Protein AF-A0A0K3BHM8-F1 (afdb_monomer)

Foldseek 3Di:
DPPPLPAQQFCVSFAFPDWDDDDPQKIKTFGPAFHWYQAPPPRDIDTDRIWMDGHVDRGIHDPVVVVCVVVVVVVVPDCVVVVVPDDPPP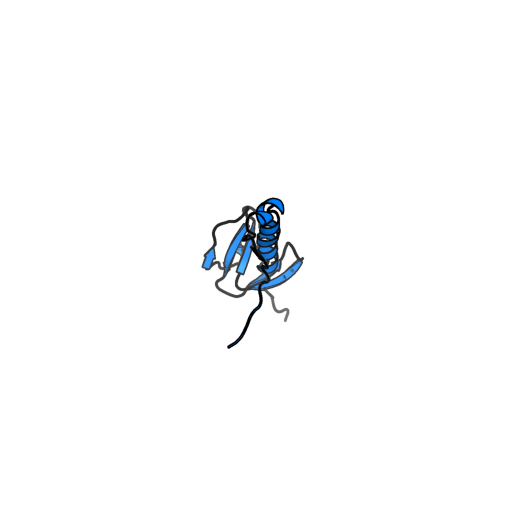PDDDDDDDDDD

Nearest PDB structures (foldseek):
  8jnx-assembly1_A  TM=6.311E-01  e=5.247E+00  Alkalihalophilus pseudofirmus OF4
  8jay-assembly1_D  TM=3.400E-01  e=2.190E+00  Thermoflavifilum thermophilum
  1y71-assembly1_A  TM=2.556E-01  e=2.481E+00  Bacillus cereus

Sequence (101 aa):
MPTNELTATTLADLSVVASHPSWRGFTLHSLVIVAMYRCAACGRSSDSLQVASQEGGEELLCPRCFGHLVRTEQRSLPAWITDHIRPSRTNQSIHSGTSPI

Radius of gyration: 24.78 Å; Cα contacts (8 Å, |Δi|>4): 131; chains: 1; bounding box: 41×62×73 Å

pLDDT: mean 77.86, std 19.43, range [39.06, 97.0]

Secondary structure (DSSP, 8-state):
-------B-SGGGS-EEEEPPPBTTEEEEEEEEEEEEE-TTT--EEEEEEEEEETT---EE-HHHHHHHHHHHHTTS-HHHHGGG----------------

Solvent-accessible surface area (backbone atoms only — not comparable to full-atom values): 6347 Å² total; per-residue (Å²): 130,83,77,81,75,74,58,39,73,38,68,89,72,51,62,69,73,47,74,49,84,68,55,99,56,31,31,46,32,34,38,75,55,75,41,41,29,56,17,67,85,78,68,45,78,43,77,34,46,47,40,28,35,38,73,99,53,56,52,35,30,40,56,66,60,50,51,47,60,61,49,58,56,70,63,66,60,59,72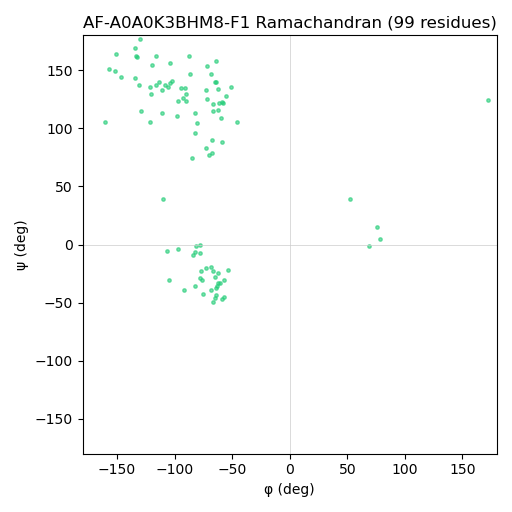,76,67,61,65,75,72,56,80,82,78,81,78,78,84,74,91,75,89,86,84,86,134

Structure (mmCIF, N/CA/C/O backbone):
data_AF-A0A0K3BHM8-F1
#
_entry.id   AF-A0A0K3BHM8-F1
#
loop_
_atom_site.group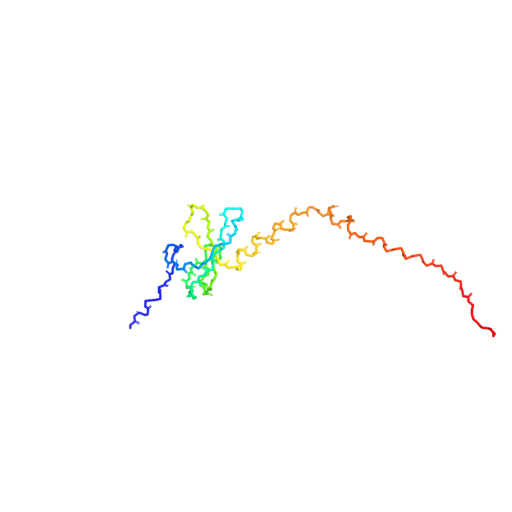_PDB
_atom_site.id
_atom_site.type_symbol
_atom_site.label_atom_id
_atom_site.label_alt_id
_atom_site.label_comp_id
_atom_site.label_asym_id
_atom_site.label_entity_id
_atom_site.label_seq_id
_atom_site.pdbx_PDB_ins_code
_atom_site.Cartn_x
_atom_site.Cartn_y
_atom_site.Cartn_z
_atom_site.occupancy
_atom_site.B_iso_or_equiv
_atom_site.auth_seq_id
_atom_site.auth_comp_id
_atom_site.auth_asym_id
_atom_site.auth_atom_id
_atom_site.pdbx_PDB_model_num
ATOM 1 N N . MET A 1 1 ? -3.620 -30.293 6.690 1.00 39.06 1 MET A N 1
ATOM 2 C CA . MET A 1 1 ? -2.468 -29.372 6.636 1.00 39.06 1 MET A CA 1
ATOM 3 C C . MET A 1 1 ? -3.055 -27.975 6.558 1.00 39.06 1 MET A C 1
ATOM 5 O O . MET A 1 1 ? -3.700 -27.721 5.548 1.00 39.06 1 MET A O 1
ATOM 9 N N . PRO A 1 2 ? -2.988 -27.117 7.592 1.00 44.03 2 PRO A N 1
ATOM 10 C CA . PRO A 1 2 ? -3.359 -25.729 7.380 1.00 44.03 2 PRO A CA 1
ATOM 11 C C . PRO A 1 2 ? -2.297 -25.166 6.439 1.00 44.03 2 PRO A C 1
ATOM 13 O O . PRO A 1 2 ? -1.107 -25.175 6.753 1.00 44.03 2 PRO A O 1
ATOM 16 N N . THR A 1 3 ? -2.706 -24.792 5.235 1.00 46.91 3 THR A N 1
ATOM 17 C CA . THR A 1 3 ? -1.875 -23.978 4.360 1.00 46.91 3 THR A CA 1
ATOM 18 C C . THR A 1 3 ? -1.631 -22.700 5.145 1.00 46.91 3 THR A C 1
ATOM 20 O O . THR A 1 3 ? -2.572 -21.967 5.434 1.00 46.91 3 THR A O 1
ATOM 23 N N . ASN A 1 4 ? -0.401 -22.506 5.613 1.00 47.44 4 ASN A N 1
ATOM 24 C CA . ASN A 1 4 ? 0.021 -21.288 6.287 1.00 47.44 4 ASN A CA 1
ATOM 25 C C . ASN A 1 4 ? 0.001 -20.185 5.216 1.00 47.44 4 ASN A C 1
ATOM 27 O O . ASN A 1 4 ? 1.021 -19.890 4.596 1.00 47.44 4 ASN A O 1
ATOM 31 N N . GLU A 1 5 ? -1.185 -19.664 4.902 1.00 58.00 5 GLU A N 1
ATOM 32 C CA . GLU A 1 5 ? -1.358 -18.516 4.022 1.00 58.00 5 GLU A CA 1
ATOM 33 C C . GLU A 1 5 ? -0.778 -17.317 4.772 1.00 58.00 5 GLU A C 1
ATOM 35 O O . GLU A 1 5 ? -1.448 -16.688 5.591 1.00 58.00 5 GLU A O 1
ATOM 40 N N . LEU A 1 6 ? 0.520 -17.080 4.567 1.00 64.62 6 LEU A N 1
ATOM 41 C CA . LEU A 1 6 ? 1.265 -15.945 5.103 1.00 64.62 6 LEU A CA 1
ATOM 42 C C . LEU A 1 6 ? 0.609 -14.660 4.593 1.00 64.62 6 LEU A C 1
ATOM 44 O O . LEU A 1 6 ? 0.939 -14.145 3.527 1.00 64.62 6 LEU A O 1
ATOM 48 N N . THR A 1 7 ? -0.372 -14.181 5.348 1.00 76.50 7 THR A N 1
ATOM 49 C CA . THR A 1 7 ? -1.011 -12.895 5.111 1.00 76.50 7 THR A CA 1
ATOM 50 C C . THR A 1 7 ? -0.109 -11.845 5.735 1.00 76.50 7 THR A C 1
ATOM 52 O O . THR A 1 7 ? 0.055 -11.814 6.955 1.00 76.50 7 THR A O 1
ATOM 55 N N . ALA A 1 8 ? 0.497 -11.007 4.902 1.00 78.38 8 ALA A N 1
ATOM 56 C CA . ALA A 1 8 ? 1.264 -9.868 5.373 1.00 78.38 8 ALA A CA 1
ATOM 57 C C . ALA A 1 8 ? 0.340 -8.921 6.141 1.00 78.38 8 ALA A C 1
ATOM 59 O O . ALA A 1 8 ? -0.777 -8.620 5.699 1.00 78.38 8 ALA A O 1
ATOM 60 N N . THR A 1 9 ? 0.809 -8.478 7.304 1.00 79.00 9 THR A N 1
ATOM 61 C CA . THR A 1 9 ? 0.027 -7.606 8.188 1.00 79.00 9 THR A CA 1
ATOM 62 C C . THR A 1 9 ? 0.548 -6.177 8.113 1.00 79.00 9 THR A C 1
ATOM 64 O O . THR A 1 9 ? -0.238 -5.240 8.220 1.00 79.00 9 THR A O 1
ATOM 67 N N . THR A 1 10 ? 1.848 -6.019 7.853 1.00 86.88 10 THR A N 1
ATOM 68 C CA . THR A 1 10 ? 2.540 -4.730 7.811 1.00 86.88 10 THR A CA 1
ATOM 69 C C . THR A 1 10 ? 3.457 -4.626 6.591 1.00 86.88 10 THR A C 1
ATOM 71 O O . THR A 1 10 ? 3.731 -5.611 5.903 1.00 86.88 10 THR A O 1
ATOM 74 N N . LEU A 1 11 ? 3.974 -3.425 6.315 1.00 88.56 11 LEU A N 1
ATOM 75 C CA . LEU A 1 11 ? 4.931 -3.220 5.221 1.00 88.56 11 LEU A CA 1
ATOM 76 C C . LEU A 1 11 ? 6.262 -3.954 5.464 1.00 88.56 11 LEU A C 1
ATOM 78 O O . LEU A 1 11 ? 6.921 -4.335 4.501 1.00 88.56 11 LEU A O 1
ATOM 82 N N . ALA A 1 12 ? 6.646 -4.176 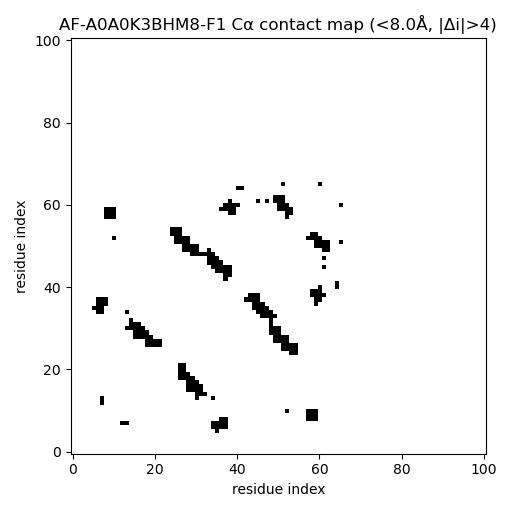6.725 1.00 88.56 12 ALA A N 1
ATOM 83 C CA . ALA A 1 12 ? 7.889 -4.863 7.083 1.00 88.56 12 ALA A CA 1
ATOM 84 C C . ALA A 1 12 ? 7.895 -6.345 6.666 1.00 88.56 12 ALA A C 1
ATOM 86 O O . ALA A 1 12 ? 8.961 -6.919 6.452 1.00 88.56 12 ALA A O 1
ATOM 87 N N . ASP A 1 13 ? 6.713 -6.939 6.488 1.00 86.12 13 ASP A N 1
ATOM 88 C CA . ASP A 1 13 ? 6.547 -8.315 6.007 1.00 86.12 13 ASP A CA 1
ATOM 89 C C . ASP A 1 13 ? 6.738 -8.431 4.481 1.00 86.12 13 ASP A C 1
ATOM 91 O O . ASP A 1 13 ? 6.725 -9.530 3.922 1.00 86.12 13 ASP A O 1
ATOM 95 N N . LEU A 1 14 ? 6.872 -7.298 3.781 1.00 89.56 14 LEU A N 1
ATOM 96 C CA . LEU A 1 14 ? 6.845 -7.220 2.328 1.00 89.56 14 LEU A CA 1
ATOM 97 C C . LEU A 1 14 ? 8.215 -6.869 1.752 1.00 89.56 14 LEU A C 1
ATOM 99 O O . LEU A 1 14 ? 8.873 -5.910 2.145 1.00 89.56 14 LEU A O 1
ATOM 103 N N . SER A 1 15 ? 8.622 -7.617 0.728 1.00 92.75 15 SER A N 1
ATOM 104 C CA . SER A 1 15 ? 9.815 -7.285 -0.052 1.00 92.75 15 SER A CA 1
ATOM 105 C C . SER A 1 15 ? 9.480 -6.202 -1.080 1.00 92.75 15 SER A C 1
ATOM 107 O O . SER A 1 15 ? 8.834 -6.482 -2.093 1.00 92.75 15 SER A O 1
ATOM 109 N N . VAL A 1 16 ? 9.909 -4.967 -0.814 1.00 94.56 16 VAL A N 1
ATOM 110 C CA . VAL A 1 16 ? 9.674 -3.790 -1.667 1.00 94.56 16 VAL A CA 1
ATOM 111 C C . VAL A 1 16 ? 10.803 -3.628 -2.691 1.00 94.56 16 VAL A C 1
ATOM 113 O O . VAL A 1 16 ? 11.976 -3.615 -2.332 1.00 94.56 16 VAL A O 1
ATOM 116 N N . VAL A 1 17 ? 10.446 -3.468 -3.969 1.00 96.44 17 VAL A N 1
ATOM 117 C CA . VAL A 1 17 ? 11.383 -3.167 -5.074 1.00 96.44 17 VAL A CA 1
ATOM 118 C C . VAL A 1 17 ? 11.519 -1.666 -5.290 1.00 96.44 17 VAL A C 1
ATOM 120 O O . VAL A 1 17 ? 12.602 -1.172 -5.591 1.00 96.44 17 VAL A O 1
ATOM 123 N N . ALA A 1 18 ? 10.411 -0.935 -5.177 1.00 96.00 18 ALA A N 1
ATOM 124 C CA . ALA A 1 18 ? 10.386 0.500 -5.411 1.00 96.00 18 ALA A CA 1
ATOM 125 C C . ALA A 1 18 ? 9.290 1.167 -4.583 1.00 96.00 18 ALA A C 1
ATOM 127 O O . ALA A 1 18 ? 8.228 0.587 -4.356 1.00 96.00 18 ALA A O 1
ATOM 128 N N . SER A 1 19 ? 9.531 2.416 -4.201 1.00 96.06 19 SER A N 1
ATOM 129 C CA . SER A 1 19 ? 8.562 3.282 -3.533 1.00 96.06 19 SER A CA 1
ATOM 130 C C . SER A 1 19 ? 8.367 4.535 -4.377 1.00 96.06 19 SER A C 1
ATOM 132 O O . SER A 1 19 ? 9.335 5.109 -4.874 1.00 96.06 19 SER A O 1
ATOM 134 N N . HIS A 1 20 ? 7.118 4.946 -4.559 1.00 93.12 20 HIS A N 1
ATOM 135 C CA . HIS A 1 20 ? 6.775 6.157 -5.303 1.00 93.12 20 HIS A CA 1
ATOM 136 C C . HIS A 1 20 ? 6.784 7.377 -4.371 1.00 93.12 20 HIS A C 1
ATOM 138 O O . HIS A 1 20 ? 6.708 7.199 -3.156 1.00 93.12 20 HIS A O 1
ATOM 144 N N . PRO A 1 21 ? 6.860 8.612 -4.902 1.00 92.00 21 PRO A N 1
ATOM 145 C CA . PRO A 1 21 ? 6.737 9.815 -4.085 1.00 92.00 21 PRO A CA 1
ATOM 146 C C . PRO A 1 21 ? 5.486 9.767 -3.208 1.00 92.00 21 PRO A C 1
ATOM 148 O O . PRO A 1 21 ? 4.413 9.377 -3.683 1.00 92.00 21 PRO A O 1
ATOM 151 N N . SER A 1 22 ? 5.629 10.151 -1.940 1.00 91.12 22 SER A N 1
ATOM 152 C CA . SER A 1 22 ? 4.502 10.123 -1.023 1.00 91.12 22 SER A CA 1
ATOM 153 C C . SER A 1 22 ? 3.458 11.170 -1.402 1.00 91.12 22 SER A C 1
ATOM 155 O O . SER A 1 22 ? 3.748 12.248 -1.930 1.00 91.12 22 SER A O 1
ATOM 157 N N . TRP A 1 23 ? 2.201 10.828 -1.160 1.00 88.56 23 TRP A N 1
ATOM 158 C CA . TRP A 1 23 ? 1.051 11.676 -1.404 1.00 88.56 23 TRP A CA 1
ATOM 159 C C . TRP A 1 23 ? 0.201 11.705 -0.142 1.00 88.56 23 TRP A C 1
ATOM 161 O O . TRP A 1 23 ? -0.346 10.683 0.265 1.00 88.56 23 TRP A O 1
ATOM 171 N N . ARG A 1 24 ? 0.102 12.883 0.491 1.00 88.12 24 ARG A N 1
ATOM 172 C CA . ARG A 1 24 ? -0.700 13.101 1.713 1.00 88.12 24 ARG A CA 1
ATOM 173 C C . ARG A 1 24 ? -0.385 12.102 2.840 1.00 88.12 24 ARG A C 1
ATOM 175 O O . ARG A 1 24 ? -1.288 11.652 3.534 1.00 88.12 24 ARG A O 1
ATOM 182 N N . GLY A 1 25 ? 0.892 11.765 3.012 1.00 91.06 25 GLY A N 1
ATOM 183 C CA . GLY A 1 25 ? 1.322 10.799 4.022 1.00 91.06 25 GLY A CA 1
ATOM 184 C C . GLY A 1 25 ? 1.035 9.344 3.650 1.00 91.06 25 GLY A C 1
ATOM 185 O O . GLY A 1 25 ? 1.095 8.488 4.519 1.00 91.06 25 GLY A O 1
ATOM 186 N N . PHE A 1 26 ? 0.720 9.042 2.386 1.00 93.00 26 PHE A N 1
ATOM 187 C CA . PHE A 1 26 ? 0.661 7.678 1.866 1.00 93.00 26 PHE A CA 1
ATOM 188 C C . PHE A 1 26 ? 1.752 7.443 0.831 1.00 93.00 26 PHE A C 1
ATOM 190 O O . PHE A 1 26 ? 1.978 8.282 -0.040 1.00 93.00 26 PHE A O 1
ATOM 197 N N . THR A 1 27 ? 2.373 6.271 0.872 1.00 95.44 27 THR A N 1
ATOM 198 C CA . THR A 1 27 ? 3.386 5.860 -0.104 1.00 95.44 27 THR A CA 1
ATOM 199 C C . THR A 1 27 ? 2.932 4.596 -0.814 1.00 95.44 27 THR A C 1
ATOM 201 O O . THR A 1 27 ? 2.550 3.623 -0.168 1.00 95.44 27 THR A O 1
ATOM 204 N N . LEU A 1 28 ? 2.968 4.598 -2.150 1.00 96.06 28 LEU A N 1
ATOM 205 C CA . LEU A 1 28 ? 2.695 3.406 -2.952 1.00 96.06 28 LEU A CA 1
ATOM 206 C C . LEU A 1 28 ? 3.996 2.635 -3.194 1.00 96.06 28 LEU A C 1
ATOM 208 O O . LEU A 1 28 ? 4.942 3.163 -3.786 1.00 96.06 28 LEU A O 1
ATOM 212 N N . HIS A 1 29 ? 4.014 1.371 -2.798 1.00 96.44 29 HIS A N 1
ATOM 213 C CA . HIS A 1 29 ? 5.144 0.462 -2.934 1.00 96.44 29 HIS A CA 1
ATOM 214 C C . HIS A 1 29 ? 4.866 -0.585 -4.012 1.00 96.44 29 HIS A C 1
ATOM 216 O O . HIS A 1 29 ? 3.772 -1.152 -4.072 1.00 96.44 29 HIS A O 1
ATOM 222 N N . SER A 1 30 ? 5.871 -0.858 -4.839 1.00 97.00 30 SER A N 1
ATOM 223 C CA . SER A 1 30 ? 5.925 -2.018 -5.730 1.00 97.00 30 SER A CA 1
ATOM 224 C C . SER A 1 30 ? 6.681 -3.148 -5.040 1.00 97.00 30 SER A C 1
ATOM 226 O O . SER A 1 30 ? 7.747 -2.922 -4.467 1.00 97.00 30 SER A O 1
ATOM 228 N N . LEU A 1 31 ? 6.146 -4.361 -5.112 1.00 95.81 31 LEU A N 1
ATOM 229 C CA . LEU A 1 31 ? 6.645 -5.544 -4.415 1.00 95.81 31 LEU A CA 1
ATOM 230 C C . LEU A 1 31 ? 7.403 -6.481 -5.362 1.00 95.81 31 LEU A C 1
ATOM 232 O O . LEU A 1 31 ? 7.169 -6.474 -6.570 1.00 95.81 31 LEU A O 1
ATOM 236 N N . VAL A 1 32 ? 8.297 -7.307 -4.806 1.00 95.62 32 VAL A N 1
ATOM 237 C CA . VAL A 1 32 ? 9.056 -8.322 -5.567 1.00 95.62 32 VAL A CA 1
ATOM 238 C C . VAL A 1 32 ? 8.132 -9.437 -6.066 1.00 95.62 32 VAL A C 1
ATOM 240 O O . VAL A 1 32 ? 8.287 -9.927 -7.182 1.00 95.62 32 VAL A O 1
ATOM 243 N N . ILE A 1 33 ? 7.173 -9.839 -5.231 1.00 92.69 33 ILE A N 1
ATOM 244 C CA . ILE A 1 33 ? 6.212 -10.914 -5.493 1.00 92.69 33 ILE A CA 1
ATOM 245 C C . ILE A 1 33 ? 4.802 -10.464 -5.124 1.00 92.69 33 ILE A C 1
ATOM 247 O O . ILE A 1 33 ? 4.621 -9.492 -4.388 1.00 92.69 33 ILE A O 1
ATOM 251 N N . VAL A 1 34 ? 3.797 -11.175 -5.642 1.00 92.69 34 VAL A N 1
ATOM 252 C CA . VAL A 1 34 ? 2.398 -10.955 -5.261 1.00 92.69 34 VAL A CA 1
ATOM 253 C C . VAL A 1 34 ? 2.270 -11.229 -3.767 1.00 92.69 34 VAL A C 1
ATOM 255 O O . VAL A 1 34 ? 2.569 -12.332 -3.314 1.00 92.69 34 VAL A O 1
ATOM 258 N N . ALA A 1 35 ? 1.823 -10.229 -3.014 1.00 90.69 35 ALA A N 1
ATOM 259 C CA . ALA A 1 35 ? 1.575 -10.368 -1.590 1.00 90.69 35 ALA A CA 1
ATOM 260 C C . ALA A 1 35 ? 0.080 -10.464 -1.311 1.00 90.69 35 ALA A C 1
ATOM 262 O O . ALA A 1 35 ? -0.711 -9.715 -1.890 1.00 90.69 35 ALA A O 1
ATOM 263 N N . MET A 1 36 ? -0.277 -11.354 -0.387 1.00 92.88 36 MET A N 1
ATOM 264 C CA . MET A 1 36 ? -1.601 -11.411 0.217 1.00 92.88 36 MET A CA 1
ATOM 265 C C . MET A 1 36 ? -1.607 -10.591 1.504 1.00 92.88 36 MET A C 1
ATOM 267 O O . MET A 1 36 ? -0.780 -10.814 2.382 1.00 92.88 36 MET A O 1
ATOM 271 N N . TYR A 1 37 ? -2.534 -9.648 1.625 1.00 91.62 37 TYR A N 1
ATOM 272 C CA . TYR A 1 37 ? -2.701 -8.812 2.817 1.00 91.62 37 TYR A CA 1
ATOM 273 C C . TYR A 1 37 ? -4.158 -8.383 2.968 1.00 91.62 37 TYR A C 1
ATOM 275 O O . TYR A 1 37 ? -4.949 -8.457 2.023 1.00 91.62 37 TYR A O 1
ATOM 283 N N . ARG A 1 38 ? -4.532 -7.902 4.155 1.00 93.81 38 ARG A N 1
ATOM 284 C CA . ARG A 1 38 ? -5.866 -7.344 4.403 1.00 93.81 38 ARG A CA 1
ATOM 285 C C . ARG A 1 38 ? -5.823 -5.825 4.288 1.00 93.81 38 ARG A C 1
ATOM 287 O O . ARG A 1 38 ? -5.052 -5.171 4.976 1.00 93.81 38 ARG A O 1
ATOM 294 N N . CYS A 1 39 ? -6.656 -5.258 3.421 1.00 94.62 39 CYS A N 1
ATOM 295 C CA . CYS A 1 39 ? -6.741 -3.809 3.262 1.00 94.62 39 CYS A CA 1
ATOM 296 C C . CYS A 1 39 ? -7.434 -3.175 4.477 1.00 94.62 39 CYS A C 1
ATOM 298 O O . CYS A 1 39 ? -8.581 -3.525 4.766 1.00 94.62 39 CYS A O 1
ATOM 300 N N . ALA A 1 40 ? -6.790 -2.207 5.131 1.00 93.50 40 ALA A N 1
ATOM 301 C CA . ALA A 1 40 ? -7.350 -1.500 6.285 1.00 93.50 40 ALA A CA 1
ATOM 302 C C . ALA A 1 40 ? -8.619 -0.696 5.931 1.00 93.50 40 ALA A C 1
ATOM 304 O O . ALA A 1 40 ? -9.576 -0.682 6.698 1.00 93.50 40 ALA A O 1
ATOM 305 N N . ALA A 1 41 ? -8.689 -0.106 4.729 1.00 93.44 41 ALA A N 1
ATOM 306 C CA . ALA A 1 41 ? -9.834 0.718 4.327 1.00 93.44 41 ALA A CA 1
ATOM 307 C C . ALA A 1 41 ? -11.094 -0.084 3.963 1.00 93.44 41 ALA A C 1
ATOM 309 O O . ALA A 1 41 ? -12.200 0.317 4.310 1.00 93.44 41 ALA A O 1
ATOM 310 N N . CYS A 1 42 ? -10.965 -1.187 3.216 1.00 95.19 42 CYS A N 1
ATOM 311 C CA . CYS A 1 42 ? -12.132 -1.957 2.756 1.00 95.19 42 CYS A CA 1
ATOM 312 C C . CYS A 1 42 ? -12.324 -3.293 3.480 1.00 95.19 42 CYS A C 1
ATOM 314 O O . CYS A 1 42 ? -13.306 -3.989 3.217 1.00 95.19 42 CYS A O 1
ATOM 316 N N . GLY A 1 43 ? -11.386 -3.681 4.347 1.00 93.69 43 GLY A N 1
ATOM 317 C CA . GLY A 1 43 ? -11.423 -4.907 5.144 1.00 93.69 43 GLY A CA 1
ATOM 318 C C . GLY A 1 43 ? -11.261 -6.209 4.352 1.00 93.69 43 GLY A C 1
ATOM 319 O O . GLY A 1 43 ? -11.280 -7.282 4.960 1.00 93.69 43 GLY A O 1
ATOM 320 N N . ARG A 1 44 ? -11.121 -6.139 3.021 1.00 93.56 44 ARG A N 1
ATOM 321 C CA . ARG A 1 44 ? -10.995 -7.301 2.126 1.00 93.56 44 ARG A CA 1
ATOM 322 C C . ARG A 1 44 ? -9.541 -7.750 2.014 1.00 93.56 44 ARG A C 1
ATOM 324 O O . ARG A 1 44 ? -8.635 -6.916 2.016 1.00 93.56 44 ARG A O 1
ATOM 331 N N . SER A 1 45 ? -9.343 -9.056 1.857 1.00 92.62 45 SER A N 1
ATOM 332 C CA . SER A 1 45 ? -8.061 -9.610 1.422 1.00 92.62 45 SER A CA 1
ATOM 333 C C . SER A 1 45 ? -7.756 -9.157 -0.006 1.00 92.62 45 SER A C 1
ATOM 335 O O . SER A 1 45 ? -8.657 -9.082 -0.845 1.00 92.62 45 SER A O 1
ATOM 337 N N . SER A 1 46 ? -6.497 -8.828 -0.261 1.00 92.56 46 SER A N 1
ATOM 338 C CA . SER A 1 46 ? -5.980 -8.387 -1.550 1.00 92.56 46 SER A CA 1
ATOM 339 C C . SER A 1 46 ? -4.730 -9.183 -1.883 1.00 92.56 46 SER A C 1
ATOM 341 O O . SER A 1 46 ? -3.862 -9.335 -1.029 1.00 92.56 46 SER A O 1
ATOM 343 N N . ASP A 1 47 ? -4.623 -9.61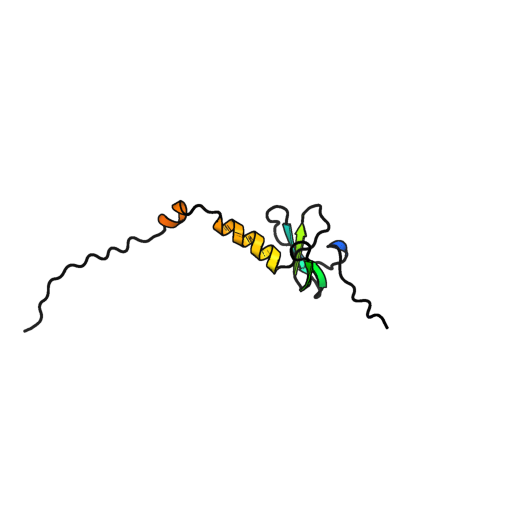6 -3.133 1.00 94.12 47 ASP A N 1
ATOM 344 C CA . ASP A 1 47 ? -3.439 -10.202 -3.748 1.00 94.12 47 ASP A CA 1
ATOM 345 C C . ASP A 1 47 ? -2.898 -9.223 -4.800 1.00 94.12 47 ASP A C 1
ATOM 347 O O . ASP A 1 47 ? -3.578 -8.871 -5.763 1.00 94.12 47 ASP A O 1
ATOM 351 N N . SER A 1 48 ? -1.712 -8.656 -4.577 1.00 94.19 48 SER A N 1
ATOM 352 C CA . SER A 1 48 ? -1.209 -7.599 -5.463 1.00 94.19 48 SER A CA 1
ATOM 353 C C . SER A 1 48 ? 0.310 -7.461 -5.419 1.00 94.19 48 SER A C 1
ATOM 355 O O . SER A 1 48 ? 0.938 -7.704 -4.394 1.00 94.19 48 SER A O 1
ATOM 357 N N . LEU A 1 49 ? 0.889 -7.005 -6.535 1.00 96.38 49 LEU A N 1
ATOM 358 C CA . LEU A 1 49 ? 2.283 -6.541 -6.632 1.00 96.38 49 LEU A CA 1
ATOM 359 C C . LEU A 1 49 ? 2.465 -5.100 -6.139 1.00 96.38 49 LEU A C 1
ATOM 361 O O . LEU A 1 49 ? 3.564 -4.557 -6.183 1.00 96.38 49 LEU A O 1
ATOM 365 N N . GLN A 1 50 ? 1.383 -4.457 -5.716 1.00 96.38 50 GLN A N 1
ATOM 366 C CA . GLN A 1 50 ? 1.385 -3.095 -5.209 1.00 96.38 50 GLN A CA 1
ATOM 367 C C . GLN A 1 50 ? 0.569 -2.990 -3.928 1.00 96.38 50 GLN A C 1
ATOM 369 O O . GLN A 1 50 ? -0.498 -3.607 -3.798 1.00 96.38 50 GLN A O 1
ATOM 374 N N . VAL A 1 51 ? 1.049 -2.152 -3.020 1.00 96.12 51 VAL A N 1
ATOM 375 C CA . VAL A 1 51 ? 0.401 -1.833 -1.748 1.00 96.12 51 VAL A CA 1
ATOM 376 C C . VAL A 1 51 ? 0.700 -0.385 -1.391 1.00 96.12 51 VAL A C 1
ATOM 378 O O . VAL A 1 51 ? 1.786 0.111 -1.683 1.00 96.12 51 VAL A O 1
ATOM 381 N N . ALA A 1 52 ? -0.253 0.309 -0.785 1.00 96.56 52 ALA A N 1
ATOM 382 C CA . ALA A 1 52 ? -0.003 1.617 -0.198 1.00 96.56 52 ALA A CA 1
ATOM 383 C C . ALA A 1 52 ? 0.127 1.490 1.322 1.00 96.56 52 ALA A C 1
ATOM 385 O O . ALA A 1 52 ? -0.609 0.722 1.934 1.00 96.56 52 ALA A O 1
ATOM 386 N N . SER A 1 53 ? 1.048 2.238 1.916 1.00 94.94 53 SER A N 1
ATOM 387 C CA . SER A 1 53 ? 1.221 2.341 3.368 1.00 94.94 53 SER A CA 1
ATOM 388 C C . SER A 1 53 ? 1.036 3.788 3.817 1.00 94.94 53 SER A C 1
ATOM 390 O O . SER A 1 53 ? 1.222 4.711 3.017 1.00 94.94 53 SER A O 1
ATOM 392 N N . GLN A 1 54 ? 0.653 3.988 5.077 1.00 92.19 54 GLN A N 1
ATOM 393 C CA . GLN A 1 54 ? 0.623 5.311 5.698 1.00 92.19 54 GLN A CA 1
ATOM 394 C C . GLN A 1 54 ? 1.966 5.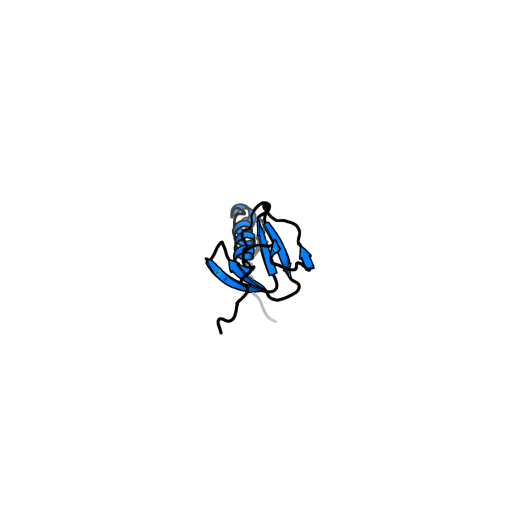606 6.380 1.00 92.19 54 GLN A C 1
ATOM 396 O O . GLN A 1 54 ? 2.504 4.767 7.098 1.00 92.19 54 GLN A O 1
ATOM 401 N N . GLU A 1 55 ? 2.504 6.807 6.189 1.00 87.81 55 GLU A N 1
ATOM 402 C CA . GLU A 1 55 ? 3.702 7.276 6.883 1.00 87.81 55 GLU A CA 1
ATOM 403 C C . GLU A 1 55 ? 3.474 7.242 8.402 1.00 87.81 55 GLU A C 1
ATOM 405 O O . GLU A 1 55 ? 2.545 7.861 8.922 1.00 87.81 55 GLU A O 1
ATOM 410 N N . GLY A 1 56 ? 4.323 6.497 9.112 1.00 81.00 56 GLY A N 1
ATOM 411 C CA . GLY A 1 56 ? 4.223 6.321 10.564 1.00 81.00 56 GLY A CA 1
ATOM 412 C C . GLY A 1 56 ? 3.154 5.325 11.027 1.00 81.00 56 GLY A C 1
ATOM 413 O O . GLY A 1 56 ? 2.968 5.183 12.233 1.00 81.00 56 GLY A O 1
ATOM 414 N N . GLY A 1 57 ? 2.472 4.636 10.105 1.00 83.06 57 GLY A N 1
ATOM 415 C CA . GLY A 1 57 ? 1.505 3.581 10.404 1.00 83.06 57 GLY A CA 1
ATOM 416 C C . GLY A 1 57 ? 1.934 2.215 9.868 1.00 83.06 57 GLY A C 1
ATOM 417 O O . GLY A 1 57 ? 2.778 2.104 8.981 1.00 83.06 57 GLY A O 1
ATOM 418 N N . GLU A 1 58 ? 1.315 1.161 10.395 1.00 84.38 58 GLU A N 1
ATOM 419 C CA . GLU A 1 58 ? 1.501 -0.218 9.915 1.00 84.38 58 GLU A CA 1
ATOM 420 C C . GLU A 1 58 ? 0.395 -0.657 8.944 1.00 84.38 58 GLU A C 1
ATOM 422 O O . GLU A 1 58 ? 0.436 -1.752 8.385 1.00 84.38 58 GLU A O 1
ATOM 427 N N . GLU A 1 59 ? -0.597 0.206 8.727 1.00 89.88 59 GLU A N 1
ATOM 428 C CA . GLU A 1 59 ? -1.769 -0.103 7.924 1.00 89.88 59 GLU A CA 1
ATOM 429 C C . GLU A 1 59 ? -1.445 -0.165 6.429 1.00 89.88 59 GLU A C 1
ATOM 431 O O . GLU A 1 59 ? -0.818 0.728 5.850 1.00 89.88 59 GLU A O 1
ATOM 436 N N . LEU A 1 60 ? -1.945 -1.225 5.791 1.00 94.25 60 LEU A N 1
ATOM 437 C CA . LEU A 1 60 ? -1.811 -1.464 4.361 1.00 94.25 60 LEU A CA 1
ATOM 438 C C . LEU A 1 60 ? -3.127 -1.194 3.631 1.00 94.25 60 LEU A C 1
ATOM 440 O O . LEU A 1 60 ? -4.205 -1.643 4.031 1.00 94.25 60 LEU A O 1
ATOM 444 N N . LEU A 1 61 ? -3.036 -0.507 2.499 1.00 95.44 61 LEU A N 1
ATOM 445 C CA . LEU A 1 61 ? -4.148 -0.194 1.613 1.00 95.44 61 LEU A CA 1
ATOM 446 C C . LEU A 1 61 ? -3.961 -0.858 0.252 1.00 95.44 61 LEU A C 1
ATOM 448 O O . LEU A 1 61 ? -2.885 -0.819 -0.344 1.00 95.44 61 LEU A O 1
ATOM 452 N N . CYS A 1 62 ? -5.045 -1.419 -0.285 1.00 95.88 62 CYS A N 1
ATOM 453 C CA . CYS A 1 62 ? -5.016 -1.971 -1.632 1.00 95.88 62 CYS A CA 1
ATOM 454 C C . CYS A 1 62 ? -4.948 -0.861 -2.700 1.00 95.88 62 CYS A C 1
ATOM 456 O O . CYS A 1 62 ? -5.477 0.237 -2.479 1.00 95.88 62 CYS A O 1
ATOM 458 N N . PRO A 1 63 ? -4.385 -1.134 -3.897 1.00 94.44 63 PRO A N 1
ATOM 459 C CA . PRO A 1 63 ? -4.238 -0.133 -4.956 1.00 94.44 63 PRO A CA 1
ATOM 460 C C . PRO A 1 63 ? -5.558 0.511 -5.376 1.00 94.44 63 PRO A C 1
ATOM 462 O O . PRO A 1 63 ? -5.588 1.677 -5.759 1.00 94.44 63 PRO A O 1
ATOM 465 N N . ARG A 1 64 ? -6.674 -0.228 -5.275 1.00 95.19 64 ARG A N 1
ATOM 466 C CA . ARG A 1 64 ? -8.012 0.306 -5.568 1.00 95.19 64 ARG A CA 1
ATOM 467 C C . ARG A 1 64 ? -8.417 1.377 -4.558 1.00 95.19 64 ARG A C 1
ATOM 469 O O . ARG A 1 64 ? -8.827 2.457 -4.968 1.00 95.19 64 ARG A O 1
ATOM 476 N N . CYS A 1 65 ? -8.287 1.101 -3.260 1.00 94.88 65 CYS A N 1
ATOM 477 C CA . CYS A 1 65 ? -8.605 2.067 -2.205 1.00 94.88 65 CYS A CA 1
ATOM 478 C C . CYS A 1 65 ? -7.681 3.286 -2.274 1.00 94.88 65 CYS A C 1
ATOM 480 O O . CYS A 1 65 ? -8.172 4.411 -2.239 1.00 94.88 65 CYS A O 1
ATOM 482 N N . PHE A 1 66 ? -6.379 3.075 -2.477 1.00 94.38 66 PHE A N 1
ATOM 483 C CA . PHE A 1 66 ? -5.435 4.169 -2.703 1.00 94.38 66 PHE A CA 1
ATOM 484 C C . PHE A 1 66 ? -5.815 5.015 -3.931 1.00 94.38 66 PHE A C 1
ATOM 486 O O . PHE A 1 66 ? -5.915 6.236 -3.847 1.00 94.38 66 PHE A O 1
ATOM 493 N N . GLY A 1 67 ? -6.131 4.376 -5.061 1.00 92.69 67 GLY A N 1
ATOM 494 C CA . GLY A 1 67 ? -6.573 5.066 -6.273 1.00 92.69 67 GLY A CA 1
ATOM 495 C C . GLY A 1 67 ? -7.882 5.842 -6.094 1.00 92.69 67 GLY A C 1
ATOM 496 O O . GLY A 1 67 ? -8.047 6.901 -6.699 1.00 92.69 67 GLY A O 1
ATOM 497 N N . HIS A 1 68 ? -8.801 5.356 -5.255 1.00 92.19 68 HIS A N 1
ATOM 498 C CA . HIS A 1 68 ? -10.001 6.106 -4.886 1.00 92.19 68 HIS A CA 1
ATOM 499 C C . HIS A 1 68 ? -9.659 7.370 -4.097 1.00 92.19 68 HIS A C 1
ATOM 501 O O . HIS A 1 68 ? -10.159 8.425 -4.479 1.00 92.19 68 HIS A O 1
ATOM 507 N N . LEU A 1 69 ? -8.776 7.290 -3.094 1.00 88.25 69 LEU A N 1
ATOM 508 C CA . LEU A 1 69 ? -8.330 8.456 -2.316 1.00 88.25 69 LEU A CA 1
ATOM 509 C C . LEU A 1 69 ? -7.713 9.537 -3.215 1.00 88.25 69 LEU A C 1
ATOM 511 O O . LEU A 1 69 ? -8.069 10.710 -3.120 1.00 88.25 69 LEU A O 1
ATOM 515 N N . VAL A 1 70 ? -6.847 9.134 -4.147 1.00 87.50 70 VAL A N 1
ATOM 516 C CA . VAL A 1 70 ? -6.209 10.063 -5.094 1.00 87.50 70 VAL A CA 1
ATOM 517 C C . VAL A 1 70 ? -7.241 10.728 -6.022 1.00 87.50 70 VAL A C 1
ATOM 519 O O . VAL A 1 70 ? -7.118 11.909 -6.349 1.00 87.50 70 VAL A O 1
ATOM 522 N N . ARG A 1 71 ? -8.275 9.993 -6.458 1.00 84.31 71 ARG A N 1
ATOM 523 C CA . ARG A 1 71 ? -9.282 10.483 -7.421 1.00 84.31 71 ARG A CA 1
ATOM 524 C C . ARG A 1 71 ? -10.387 11.327 -6.797 1.00 84.31 71 ARG A C 1
ATOM 526 O O . ARG A 1 71 ? -10.865 12.246 -7.459 1.00 84.31 71 ARG A O 1
ATOM 533 N N . THR A 1 72 ? -10.833 11.018 -5.579 1.00 75.31 72 THR A N 1
ATOM 534 C CA . THR A 1 72 ? -11.877 11.812 -4.908 1.00 75.31 72 THR A CA 1
ATOM 535 C C . THR A 1 72 ? -11.429 13.254 -4.711 1.00 75.31 72 THR A C 1
ATOM 537 O O . THR A 1 72 ? -12.234 14.158 -4.894 1.00 75.31 72 THR A O 1
ATOM 540 N N . GLU A 1 73 ? -10.135 13.477 -4.487 1.00 62.59 73 GLU A N 1
ATOM 541 C CA . GLU A 1 73 ? -9.581 14.822 -4.321 1.00 62.59 73 GLU A CA 1
ATOM 542 C C . GLU A 1 73 ? -9.422 15.607 -5.627 1.00 62.59 73 GLU A C 1
ATOM 544 O O . GLU A 1 73 ? -9.597 16.822 -5.642 1.00 62.59 73 GLU A O 1
ATOM 549 N N . GLN A 1 74 ? -9.185 14.945 -6.764 1.00 57.19 74 GLN A N 1
ATOM 550 C CA . GLN A 1 74 ? -9.209 15.642 -8.060 1.00 57.19 74 GLN A CA 1
ATOM 551 C C . GLN A 1 74 ? -10.592 16.235 -8.373 1.00 57.19 74 GLN A C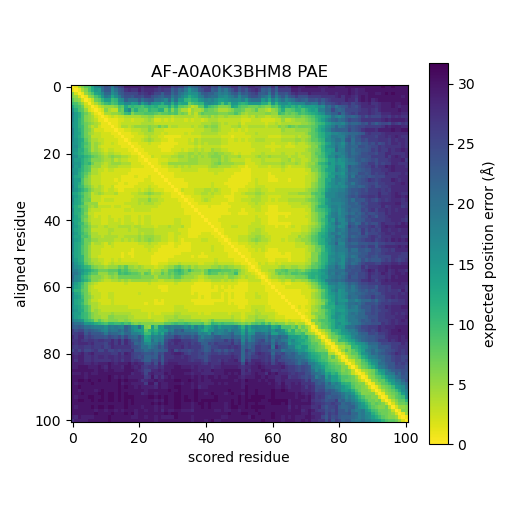 1
ATOM 553 O O . GLN A 1 74 ? -10.697 17.204 -9.124 1.00 57.19 74 GLN A O 1
ATOM 558 N N . ARG A 1 75 ? -11.655 15.676 -7.782 1.00 54.53 75 ARG A N 1
ATOM 559 C CA . ARG A 1 75 ? -13.029 16.182 -7.890 1.00 54.53 75 ARG A CA 1
ATOM 560 C C . ARG A 1 75 ? -13.364 17.295 -6.896 1.00 54.53 75 ARG A C 1
ATOM 562 O O . ARG A 1 75 ? -14.414 17.908 -7.052 1.00 54.53 75 ARG A O 1
ATOM 569 N N . SER A 1 76 ? -12.493 17.574 -5.927 1.00 49.97 76 SER A N 1
ATOM 570 C CA . SER A 1 76 ? -12.652 18.669 -4.960 1.00 49.97 76 SER A CA 1
ATOM 571 C C . SER A 1 76 ? -12.300 20.044 -5.545 1.00 49.97 76 SER A C 1
ATOM 573 O O . SER A 1 76 ? -12.404 21.051 -4.845 1.00 49.97 76 SER A O 1
ATOM 575 N N . LEU A 1 77 ? -11.894 20.126 -6.819 1.00 54.34 77 LEU A N 1
ATOM 576 C CA . LEU A 1 77 ? -11.805 21.405 -7.518 1.00 54.34 77 LEU A CA 1
ATOM 577 C C . LEU A 1 77 ? -13.224 21.965 -7.687 1.00 54.34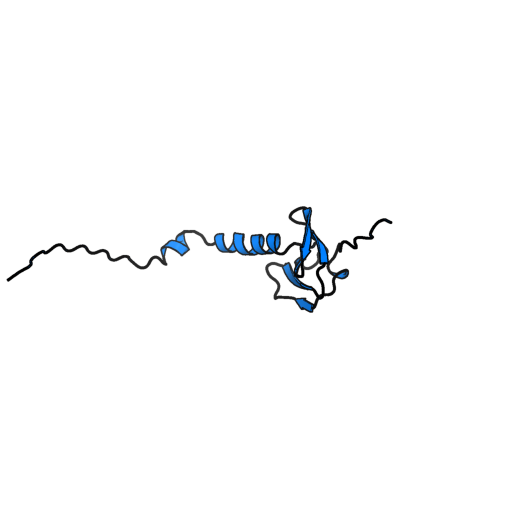 77 LEU A C 1
ATOM 579 O O . LEU A 1 77 ? -14.079 21.297 -8.273 1.00 54.34 77 LEU A O 1
ATOM 583 N N . PRO A 1 78 ? -13.513 23.164 -7.162 1.00 51.06 78 PRO A N 1
ATOM 584 C CA . PRO A 1 78 ? -14.863 23.690 -7.189 1.00 51.06 78 PRO A CA 1
ATOM 585 C C . PRO A 1 78 ? -15.317 23.917 -8.638 1.00 51.06 78 PRO A C 1
ATOM 587 O O . PRO A 1 78 ? -14.548 24.383 -9.479 1.00 51.06 78 PRO A O 1
ATOM 590 N N . ALA A 1 79 ? -16.584 23.596 -8.922 1.00 57.62 79 ALA A N 1
ATOM 591 C CA . ALA A 1 79 ? -17.162 23.584 -10.271 1.00 57.62 79 ALA A CA 1
ATOM 592 C C . ALA A 1 79 ? -16.979 24.900 -11.060 1.00 57.62 79 ALA A C 1
ATOM 594 O O . ALA A 1 79 ? -16.979 24.881 -12.288 1.00 57.62 79 ALA A O 1
ATOM 595 N N . TRP A 1 80 ? -16.757 26.029 -10.376 1.00 60.84 80 TRP A N 1
ATOM 596 C CA . TRP A 1 80 ? -16.495 27.326 -11.009 1.00 60.84 80 TRP A CA 1
ATOM 597 C C . TRP A 1 80 ? -15.141 27.409 -11.734 1.00 60.84 80 TRP A C 1
ATOM 599 O O . TRP A 1 80 ? -14.989 28.241 -12.621 1.00 60.84 80 TRP A O 1
ATOM 609 N N . ILE A 1 81 ? -14.170 26.538 -11.430 1.00 57.34 81 ILE A N 1
ATOM 610 C CA . ILE A 1 81 ? -12.906 26.466 -12.187 1.00 57.34 81 ILE A CA 1
ATOM 611 C C . ILE A 1 81 ? -13.107 25.709 -13.511 1.00 57.34 81 ILE A C 1
ATOM 613 O O . ILE A 1 81 ? -12.436 25.992 -14.502 1.00 57.34 81 ILE A O 1
ATOM 617 N N . THR A 1 82 ? -14.057 24.770 -13.567 1.00 57.06 82 THR A N 1
ATOM 618 C CA . THR A 1 82 ? -14.322 23.963 -14.770 1.00 57.06 82 THR A CA 1
ATOM 619 C C . THR A 1 82 ? -15.097 24.736 -15.847 1.00 57.06 82 THR A C 1
ATOM 621 O O . THR A 1 82 ? -14.973 24.409 -17.026 1.00 57.06 82 THR A O 1
ATOM 624 N N . ASP A 1 83 ? -15.832 25.795 -15.484 1.00 55.28 83 ASP A N 1
ATOM 625 C CA . ASP A 1 83 ? -16.599 26.621 -16.437 1.00 55.28 83 ASP A CA 1
ATOM 626 C C . ASP A 1 83 ? -15.708 27.528 -17.315 1.00 55.28 83 ASP A C 1
ATOM 628 O O . ASP A 1 83 ? -16.087 27.923 -18.417 1.00 55.28 83 ASP A O 1
ATOM 632 N N . HIS A 1 84 ? -14.468 27.804 -16.896 1.00 54.31 84 HIS A N 1
ATOM 633 C CA . HIS A 1 84 ? -13.535 28.625 -17.679 1.00 54.31 84 HIS A CA 1
ATOM 634 C C . HIS A 1 84 ? -12.795 27.859 -18.787 1.00 54.31 84 HIS A C 1
ATOM 636 O O . HIS A 1 84 ? -12.112 28.477 -19.602 1.00 54.31 84 HIS A O 1
ATOM 642 N N . ILE A 1 85 ? -12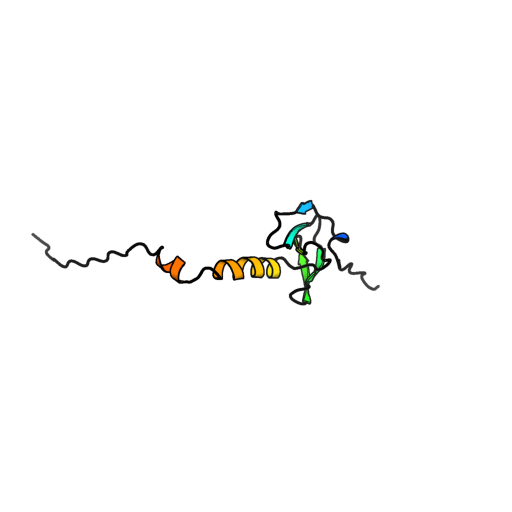.954 26.532 -18.868 1.00 54.69 85 ILE A N 1
ATOM 643 C CA . ILE A 1 85 ? -12.389 25.691 -19.940 1.00 54.69 85 ILE A CA 1
ATOM 644 C C . ILE A 1 85 ? -13.518 25.172 -20.843 1.00 54.69 85 ILE A C 1
ATOM 646 O O . ILE A 1 85 ? -13.520 24.029 -21.293 1.00 54.69 85 ILE A O 1
ATOM 650 N N . ARG A 1 86 ? -14.524 26.002 -21.125 1.00 52.78 86 ARG A N 1
ATOM 651 C CA . ARG A 1 86 ? -15.407 25.765 -22.267 1.00 52.78 86 ARG A CA 1
ATOM 652 C C . ARG A 1 86 ? -14.916 26.640 -23.418 1.00 52.78 86 ARG A C 1
ATOM 654 O O . ARG A 1 86 ? -15.067 27.856 -23.332 1.00 52.78 86 ARG A O 1
ATOM 661 N N . PRO A 1 87 ? -14.344 26.085 -24.506 1.00 47.34 87 PRO A N 1
ATOM 662 C CA . PRO A 1 87 ? -14.154 26.879 -25.709 1.00 47.34 87 PRO A CA 1
ATOM 663 C C . PRO A 1 87 ? -15.536 27.368 -26.142 1.00 47.34 87 PRO A C 1
ATOM 665 O O . PRO A 1 87 ? -16.460 26.564 -26.310 1.00 47.34 87 PRO A O 1
ATOM 668 N N . SER A 1 88 ? -15.685 28.690 -26.251 1.00 50.38 88 SER A N 1
ATOM 669 C CA . SER A 1 88 ? -16.867 29.341 -26.803 1.00 50.38 88 SER A CA 1
ATOM 670 C C . SER A 1 88 ? -17.252 28.637 -28.093 1.00 50.38 88 SER A C 1
ATOM 672 O O . SER A 1 88 ? -16.596 28.767 -29.124 1.00 50.38 88 SER A O 1
ATOM 674 N N . ARG A 1 89 ? -18.322 27.846 -28.023 1.00 51.94 89 ARG A N 1
ATOM 675 C CA . ARG A 1 89 ? -18.978 27.282 -29.192 1.00 51.94 89 ARG A CA 1
ATOM 676 C C . ARG A 1 89 ? -19.704 28.444 -29.855 1.00 51.94 89 ARG A C 1
ATOM 678 O O . ARG A 1 89 ? -20.884 28.666 -29.598 1.00 51.94 89 ARG A O 1
ATOM 685 N N . THR A 1 90 ? -18.978 29.215 -30.658 1.00 55.97 90 THR A N 1
ATOM 686 C CA . THR A 1 90 ? -19.527 30.280 -31.496 1.00 55.97 90 THR A CA 1
ATOM 687 C C . THR A 1 90 ? -20.326 29.626 -32.617 1.00 55.97 90 THR A C 1
ATOM 689 O O . THR A 1 90 ? -19.864 29.473 -33.741 1.00 55.97 90 THR A O 1
ATOM 692 N N . ASN A 1 91 ? -21.529 29.165 -32.287 1.00 49.91 91 ASN A N 1
ATOM 693 C CA . ASN A 1 91 ? -22.511 28.733 -33.265 1.00 49.91 91 ASN A CA 1
ATOM 694 C C . ASN A 1 91 ? -23.272 29.986 -33.719 1.00 49.91 91 ASN A C 1
ATOM 696 O O . ASN A 1 91 ? -24.391 30.234 -33.274 1.00 49.91 91 ASN A O 1
ATOM 700 N N . GLN A 1 92 ? -22.638 30.823 -34.544 1.00 48.47 92 GLN A N 1
ATOM 701 C CA . GLN A 1 92 ? -23.374 31.840 -35.290 1.00 48.47 92 GLN A CA 1
ATOM 702 C C . GLN A 1 92 ? -23.954 31.175 -36.536 1.00 48.47 92 GLN A C 1
ATOM 704 O O . GLN A 1 92 ? -23.288 30.998 -37.551 1.00 48.47 92 GLN A O 1
ATOM 709 N N . SER A 1 93 ? -25.214 30.769 -36.402 1.00 50.06 93 SER A N 1
ATOM 710 C CA . SER A 1 93 ? -26.113 30.552 -37.526 1.00 50.06 93 SER A CA 1
ATOM 711 C C . SER A 1 93 ? -26.299 31.887 -38.245 1.00 50.06 93 SER A C 1
ATOM 713 O O . SER A 1 93 ? -26.853 32.821 -37.666 1.00 50.06 93 SER A O 1
ATOM 715 N N . ILE A 1 94 ? -25.848 31.984 -39.494 1.00 53.59 94 ILE A N 1
ATOM 716 C CA . ILE A 1 94 ? -26.378 32.964 -40.439 1.00 53.59 94 ILE A CA 1
ATOM 717 C C . ILE A 1 94 ? -26.907 32.174 -41.629 1.00 53.59 94 ILE A C 1
ATOM 719 O O . ILE A 1 94 ? -26.163 31.640 -42.448 1.00 53.59 94 ILE A O 1
ATOM 723 N N . HIS A 1 95 ? -28.232 32.090 -41.677 1.00 50.25 95 HIS A N 1
ATOM 724 C CA . HIS A 1 95 ? -28.986 31.788 -42.877 1.00 50.25 95 HIS A CA 1
ATOM 725 C C . HIS A 1 95 ? -28.621 32.793 -43.969 1.00 50.25 95 HIS A C 1
ATOM 727 O O . HIS A 1 95 ? -28.764 33.995 -43.764 1.00 50.25 95 HIS A O 1
ATOM 733 N N . SER A 1 96 ? -28.247 32.309 -45.146 1.00 46.38 96 SER A N 1
ATOM 734 C CA . SER A 1 96 ? -28.600 32.927 -46.427 1.00 46.38 96 SER A CA 1
ATOM 735 C C . SER A 1 96 ? -28.419 31.865 -47.500 1.00 46.38 96 SER A C 1
ATOM 737 O O . SER A 1 96 ? -27.302 31.461 -47.811 1.00 46.38 96 SER A O 1
ATOM 739 N N . GLY A 1 97 ? -29.539 31.338 -47.995 1.00 52.84 97 GLY A N 1
ATOM 740 C CA . GLY A 1 97 ? -29.531 30.442 -49.141 1.00 52.84 97 GLY A CA 1
ATOM 741 C C . GLY A 1 97 ? -29.036 31.158 -50.393 1.00 52.84 97 GLY A C 1
ATOM 742 O O . GLY A 1 97 ? -29.096 32.382 -50.473 1.00 52.84 97 GLY A O 1
ATOM 743 N N . THR A 1 98 ? -28.558 30.380 -51.361 1.00 46.25 98 THR A N 1
ATOM 744 C CA . THR A 1 98 ? -29.024 30.356 -52.760 1.00 46.25 98 THR A CA 1
ATOM 745 C C . THR A 1 98 ? -28.067 29.467 -53.562 1.00 46.25 98 THR A C 1
ATOM 747 O O . THR A 1 98 ? -26.860 29.681 -53.599 1.00 46.25 98 THR A O 1
ATOM 750 N N . SER A 1 99 ? -28.615 28.456 -54.218 1.00 44.59 99 SER A N 1
ATOM 751 C CA . SER A 1 99 ? -28.078 27.835 -55.436 1.00 44.59 99 SER A CA 1
ATOM 752 C C . SER A 1 99 ? -29.268 27.720 -56.398 1.00 44.59 99 SER A C 1
ATOM 754 O O . SER A 1 99 ? -30.396 27.697 -55.893 1.00 44.59 99 SER A O 1
ATOM 756 N N . PRO A 1 100 ? -29.114 27.537 -57.720 1.00 55.19 100 PRO A N 1
ATOM 757 C CA . PRO A 1 100 ? -27.951 27.685 -58.611 1.00 55.19 100 PRO A CA 1
ATOM 758 C C . PRO A 1 100 ? -28.283 28.541 -59.868 1.00 55.19 100 PRO A C 1
ATOM 760 O O . PRO A 1 100 ? -29.445 28.882 -60.075 1.00 55.19 100 PRO A O 1
ATOM 763 N N . ILE A 1 101 ? -27.291 28.809 -60.733 1.00 43.44 101 ILE A N 1
ATOM 764 C CA . ILE A 1 101 ? -27.385 28.687 -62.210 1.00 43.44 101 ILE A CA 1
ATOM 765 C C . ILE A 1 101 ? -26.042 28.146 -62.698 1.00 43.44 101 ILE A C 1
ATOM 767 O O . ILE A 1 101 ? -25.012 28.702 -62.255 1.00 43.44 101 ILE A O 1
#

Mean predicted aligned error: 13.63 Å